Protein AF-A0A960MEX6-F1 (afdb_monomer_lite)

Foldseek 3Di:
DPDDDDPPPVPVVVVVVCVPDDPPPVLNVLLVLLLVVVVVVVDDSVLSNVLLVVLSVVAPPPHHSVSSNVSSVVVVD

pLDDT: mean 76.23, std 18.55, range [44.44, 94.12]

Secondary structure (DSSP, 8-state):
--SSSSTTSTTTHHHHGGGTT----HHHHHHHHHHHHHHHTT--HHHHHHHHHHHHHT--TT--HHHHHHHHHHHH-

Sequence (77 aa):
IVLELKDKVGVAEAWEVQTRGAEIPAEQTLRNDAVLALISLGYKPADAQKAVAKAAETAPTEATVDLLLRSALKALQ

Structure (mmCIF, N/CA/C/O backbone):
data_AF-A0A960MEX6-F1
#
_entry.id   AF-A0A960MEX6-F1
#
loop_
_atom_site.group_PDB
_atom_site.id
_atom_site.type_symbol
_atom_site.label_atom_id
_atom_site.label_alt_id
_atom_site.label_comp_id
_atom_site.label_asym_id
_atom_site.label_entity_id
_atom_site.label_seq_id
_atom_site.pdbx_PDB_ins_code
_atom_site.Cartn_x
_atom_site.Cartn_y
_atom_site.Cartn_z
_atom_site.occupancy
_atom_site.B_iso_or_equiv
_atom_site.auth_seq_id
_atom_site.auth_comp_id
_atom_site.auth_asym_id
_atom_site.auth_atom_id
_atom_site.pdbx_PDB_model_num
ATOM 1 N N . ILE A 1 1 ? -38.892 -0.960 -26.990 1.00 53.59 1 ILE A N 1
ATOM 2 C CA . ILE A 1 1 ? -37.682 -1.790 -26.746 1.00 53.59 1 ILE A CA 1
ATOM 3 C C . ILE A 1 1 ? -36.455 -1.066 -27.321 1.00 53.59 1 ILE A C 1
ATOM 5 O O . ILE A 1 1 ? -35.766 -1.591 -28.177 1.00 53.59 1 ILE A O 1
ATOM 9 N N . VAL A 1 2 ? -36.214 0.183 -26.901 1.00 47.97 2 VAL A N 1
ATOM 10 C CA . VAL A 1 2 ? -35.027 0.981 -27.275 1.00 47.97 2 VAL A CA 1
ATOM 11 C C . VAL A 1 2 ? -34.825 2.041 -26.186 1.00 47.97 2 VAL A C 1
ATOM 13 O O . VAL A 1 2 ? -35.157 3.194 -26.428 1.00 47.97 2 VAL A O 1
ATOM 16 N N . LEU A 1 3 ? -34.394 1.676 -24.967 1.00 53.69 3 LEU A N 1
ATOM 17 C CA . 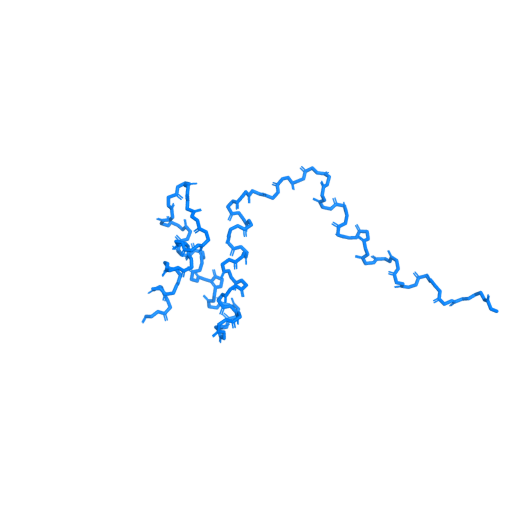LEU A 1 3 ? -33.868 2.684 -24.024 1.00 53.69 3 LEU A CA 1
ATOM 18 C C . LEU A 1 3 ? -33.125 2.165 -22.777 1.00 53.69 3 LEU A C 1
ATOM 20 O O . LEU A 1 3 ? -33.227 2.798 -21.741 1.00 53.69 3 LEU A O 1
ATOM 24 N N . GLU A 1 4 ? -32.379 1.056 -22.800 1.00 59.88 4 GLU A N 1
ATOM 25 C CA . GLU A 1 4 ? -31.722 0.592 -21.548 1.00 59.88 4 GLU A CA 1
ATOM 26 C C . GLU A 1 4 ? -30.293 0.051 -21.723 1.00 59.88 4 GLU A C 1
ATOM 28 O O . GLU A 1 4 ? -29.815 -0.731 -20.911 1.00 59.88 4 GLU A O 1
ATOM 33 N N . LEU A 1 5 ? -29.566 0.479 -22.763 1.00 55.19 5 LEU A N 1
ATOM 34 C CA . LEU A 1 5 ? -28.174 0.044 -22.986 1.00 55.19 5 LEU A CA 1
ATOM 35 C C . LEU A 1 5 ? -27.139 1.175 -23.034 1.00 55.19 5 LEU A C 1
ATOM 37 O O . LEU A 1 5 ? -26.002 0.930 -23.424 1.00 55.19 5 LEU A O 1
ATOM 41 N N . LYS A 1 6 ? -27.485 2.408 -22.640 1.00 50.56 6 LYS A N 1
ATOM 42 C CA . LYS A 1 6 ? -26.546 3.542 -22.743 1.00 50.56 6 LYS A CA 1
ATOM 43 C C . LYS A 1 6 ? -25.856 3.955 -21.435 1.00 50.56 6 LYS A C 1
ATOM 45 O O . LYS A 1 6 ? -24.835 4.625 -21.502 1.00 50.56 6 LYS A O 1
ATOM 50 N N . ASP A 1 7 ? -26.304 3.482 -20.273 1.00 51.56 7 ASP A N 1
ATOM 51 C CA . ASP A 1 7 ? -25.735 3.937 -18.988 1.00 51.56 7 ASP A CA 1
ATOM 52 C C . ASP A 1 7 ? -24.546 3.102 -18.468 1.00 51.56 7 ASP A C 1
ATOM 54 O O . ASP A 1 7 ? -23.893 3.476 -17.502 1.00 51.56 7 ASP A O 1
ATOM 58 N N . LYS A 1 8 ? -24.202 1.978 -19.118 1.00 50.41 8 LYS A N 1
ATOM 59 C CA . LYS A 1 8 ? -23.070 1.120 -18.695 1.00 50.41 8 LYS A CA 1
ATOM 60 C C . LYS A 1 8 ? -21.792 1.257 -19.520 1.00 50.41 8 LYS A C 1
ATOM 62 O O . LYS A 1 8 ? -20.808 0.598 -19.203 1.00 50.41 8 LYS A O 1
ATOM 67 N N . VAL A 1 9 ? -21.776 2.101 -20.550 1.00 49.47 9 VAL A N 1
ATOM 68 C CA . VAL A 1 9 ? -20.602 2.239 -21.437 1.00 49.47 9 VAL A CA 1
ATOM 69 C C . VAL A 1 9 ? -19.731 3.451 -21.066 1.00 49.47 9 VAL A C 1
ATOM 71 O O . VAL A 1 9 ? -18.603 3.553 -21.519 1.00 49.47 9 VAL A O 1
ATOM 74 N N . GLY A 1 10 ? -20.189 4.323 -20.158 1.00 44.44 10 GLY A N 1
ATOM 75 C CA . GLY A 1 10 ? -19.435 5.513 -19.732 1.00 44.44 10 GLY A CA 1
ATOM 76 C C . GLY A 1 10 ? -18.324 5.272 -18.699 1.00 44.44 10 GLY A C 1
ATOM 77 O O . GLY A 1 10 ? -17.565 6.190 -18.411 1.00 44.44 10 GLY A O 1
ATOM 78 N N . VAL A 1 11 ? -18.208 4.067 -18.128 1.00 48.41 11 VAL A N 1
ATOM 79 C CA . VAL A 1 11 ? -17.193 3.763 -17.091 1.00 48.41 11 VAL A CA 1
ATOM 80 C C . VAL A 1 11 ? -16.013 2.954 -17.647 1.00 48.41 11 VAL A C 1
ATOM 82 O O . VAL A 1 11 ? -14.942 2.944 -17.048 1.00 48.41 11 VAL A O 1
ATOM 85 N N . ALA A 1 12 ? -16.159 2.327 -18.818 1.00 47.16 12 ALA A N 1
ATOM 86 C CA . ALA A 1 12 ? -15.059 1.602 -19.459 1.00 47.16 12 ALA A CA 1
ATOM 87 C C . ALA A 1 12 ? -14.057 2.551 -20.144 1.00 47.16 12 ALA A C 1
ATOM 89 O O . ALA A 1 12 ? -12.851 2.322 -20.086 1.00 47.16 12 ALA A O 1
ATOM 90 N N . GLU A 1 13 ? -14.526 3.670 -20.708 1.00 45.41 13 GLU A N 1
ATOM 91 C CA . GLU A 1 13 ? -13.648 4.634 -21.390 1.00 45.41 13 GLU A CA 1
ATOM 92 C C . GLU A 1 13 ? -12.730 5.401 -20.419 1.00 45.41 13 GLU A C 1
ATOM 94 O O . GLU A 1 13 ? -11.622 5.787 -20.788 1.00 45.41 13 GLU A O 1
ATOM 99 N N . ALA A 1 14 ? -13.109 5.541 -19.144 1.00 49.03 14 ALA A N 1
ATOM 100 C CA . ALA A 1 14 ? -12.232 6.127 -18.125 1.00 49.03 14 ALA A CA 1
ATOM 101 C C . ALA A 1 14 ? -11.055 5.210 -17.727 1.00 49.03 14 ALA A C 1
ATOM 103 O O . ALA A 1 14 ? -10.071 5.686 -17.153 1.00 49.03 14 ALA A O 1
ATOM 104 N N . TRP A 1 15 ? -11.124 3.910 -18.042 1.00 46.12 15 TRP A N 1
ATOM 105 C CA . TRP A 1 15 ? -10.028 2.967 -17.792 1.00 46.12 15 TRP A CA 1
ATOM 106 C C . TRP A 1 15 ? -9.099 2.798 -19.001 1.00 46.12 15 TRP A C 1
ATOM 108 O O . TRP A 1 15 ? -7.910 2.535 -18.824 1.00 46.12 15 TRP A O 1
ATOM 118 N N . GLU A 1 16 ? -9.610 3.006 -20.218 1.00 45.03 16 GLU A N 1
ATOM 119 C CA . GLU A 1 16 ? -8.846 2.827 -21.462 1.00 45.03 16 GLU A CA 1
ATOM 120 C C . GLU A 1 16 ? -8.086 4.095 -21.902 1.00 45.03 16 GLU A C 1
ATOM 122 O O . GLU A 1 16 ? -7.059 4.019 -22.576 1.00 45.03 16 GLU A O 1
ATOM 127 N N . VAL A 1 17 ? -8.515 5.286 -21.467 1.00 46.66 17 VAL A N 1
ATOM 128 C CA . VAL A 1 17 ? -7.820 6.545 -21.813 1.00 46.66 17 VAL A CA 1
ATOM 129 C C . VAL A 1 17 ? -6.540 6.769 -20.989 1.00 46.66 17 VAL A C 1
ATOM 131 O O . VAL A 1 17 ? -5.659 7.509 -21.422 1.00 46.66 17 VAL A O 1
ATOM 134 N N . GLN A 1 18 ? -6.348 6.080 -19.859 1.00 48.50 18 GLN A N 1
ATOM 135 C CA . GLN A 1 18 ? -5.084 6.158 -19.102 1.00 48.50 18 GLN A CA 1
ATOM 136 C C . GLN A 1 18 ? -3.971 5.253 -19.657 1.00 48.50 18 GLN A C 1
ATOM 138 O O . GLN A 1 18 ? -2.815 5.407 -19.277 1.00 48.50 18 GLN A O 1
ATOM 143 N N . THR A 1 19 ? -4.276 4.333 -20.577 1.00 49.12 19 THR A N 1
ATOM 144 C CA . THR A 1 19 ? -3.298 3.366 -21.111 1.00 49.12 19 THR A CA 1
ATOM 145 C C . THR A 1 19 ? -2.525 3.878 -22.328 1.00 49.12 19 THR A C 1
ATOM 147 O O . THR A 1 19 ? -1.606 3.213 -22.801 1.00 49.12 19 THR A O 1
ATOM 150 N N . ARG A 1 20 ? -2.859 5.066 -22.846 1.00 44.44 20 ARG A N 1
ATOM 151 C CA . ARG A 1 20 ? -2.234 5.637 -24.046 1.00 44.44 20 ARG A CA 1
ATOM 152 C C . ARG A 1 20 ? -1.376 6.856 -23.686 1.00 44.44 20 ARG A C 1
ATOM 154 O O . ARG A 1 20 ? -1.706 7.977 -24.047 1.00 44.44 20 ARG A O 1
ATOM 161 N N . GLY A 1 21 ? -0.273 6.630 -22.969 1.00 47.69 21 GLY A N 1
ATOM 162 C CA . GLY A 1 21 ? 0.830 7.604 -22.894 1.00 47.69 21 GLY A CA 1
ATOM 163 C C . GLY A 1 21 ? 1.316 8.021 -21.506 1.00 47.69 21 GLY A C 1
ATOM 164 O O . GLY A 1 21 ? 2.288 8.764 -21.428 1.00 47.69 21 GLY A O 1
ATOM 165 N N . ALA A 1 22 ? 0.708 7.540 -20.424 1.00 49.59 22 ALA A N 1
ATOM 166 C CA . ALA A 1 22 ? 1.306 7.630 -19.097 1.00 49.59 22 ALA A CA 1
ATOM 167 C C . ALA A 1 22 ? 1.761 6.228 -18.707 1.00 49.59 22 ALA A C 1
ATOM 169 O O . ALA A 1 22 ? 0.987 5.437 -18.175 1.00 49.59 22 ALA A O 1
ATOM 170 N N . GLU A 1 23 ? 3.007 5.894 -19.031 1.00 55.12 23 GLU A N 1
ATOM 171 C CA . GLU A 1 23 ? 3.673 4.760 -18.401 1.00 55.12 23 GLU A CA 1
ATOM 172 C C . GLU A 1 23 ? 3.601 5.029 -16.898 1.00 55.12 23 GLU A C 1
ATOM 174 O O . GLU A 1 23 ? 4.279 5.929 -16.401 1.00 55.12 23 GLU A O 1
ATOM 179 N N . ILE A 1 24 ? 2.697 4.350 -16.180 1.00 58.44 24 ILE A N 1
ATOM 180 C CA . ILE A 1 24 ? 2.664 4.462 -14.724 1.00 58.44 24 ILE A CA 1
ATOM 181 C C . ILE A 1 24 ? 4.073 4.068 -14.282 1.00 58.44 24 ILE A C 1
ATOM 183 O O . ILE A 1 24 ? 4.491 2.948 -14.597 1.00 58.44 24 ILE A O 1
ATOM 187 N N . P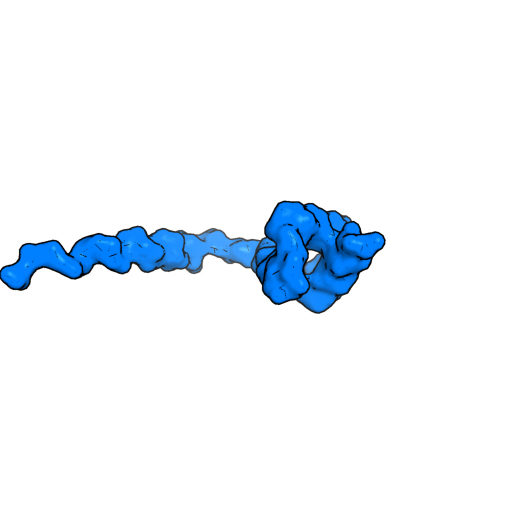RO A 1 25 ? 4.826 4.968 -13.619 1.00 72.31 25 PRO A N 1
ATOM 188 C CA . PRO A 1 25 ? 6.189 4.660 -13.230 1.00 72.31 25 PRO A CA 1
ATOM 189 C C . PRO A 1 25 ? 6.173 3.348 -12.456 1.00 72.31 25 PRO A C 1
ATOM 191 O O . PRO A 1 25 ? 5.325 3.179 -11.577 1.00 72.31 25 PRO A O 1
ATOM 194 N N . ALA A 1 26 ? 7.072 2.415 -12.777 1.00 76.00 26 ALA A N 1
ATOM 195 C CA . ALA A 1 26 ? 7.080 1.087 -12.156 1.00 76.00 26 ALA A CA 1
ATOM 196 C C . ALA A 1 26 ? 7.034 1.173 -10.618 1.00 76.00 26 ALA A C 1
ATOM 198 O O . ALA A 1 26 ? 6.337 0.402 -9.966 1.00 76.00 26 ALA A O 1
ATOM 199 N N . GLU A 1 27 ? 7.678 2.197 -10.055 1.00 76.81 27 GLU A N 1
ATOM 200 C CA . GLU A 1 27 ? 7.673 2.540 -8.633 1.00 76.81 27 GLU A CA 1
ATOM 201 C C . GLU A 1 27 ? 6.280 2.911 -8.083 1.00 76.81 27 GLU A C 1
ATOM 203 O O . GLU A 1 27 ? 5.921 2.547 -6.964 1.00 76.81 27 GLU A O 1
ATOM 208 N N . GLN A 1 28 ? 5.454 3.608 -8.867 1.00 81.62 28 GLN A N 1
ATOM 209 C CA . GLN A 1 28 ? 4.084 3.963 -8.496 1.00 81.62 28 GLN A CA 1
ATOM 210 C C . GLN A 1 28 ? 3.178 2.726 -8.465 1.00 81.62 28 GLN A C 1
ATOM 212 O O . GLN A 1 28 ? 2.393 2.581 -7.527 1.00 81.62 28 GLN A O 1
ATOM 217 N N . THR A 1 29 ? 3.324 1.817 -9.433 1.00 86.00 29 THR A N 1
ATOM 218 C CA . THR A 1 29 ? 2.633 0.516 -9.431 1.00 86.00 29 THR A CA 1
ATOM 219 C C . THR A 1 29 ? 3.031 -0.301 -8.203 1.00 86.00 29 THR A C 1
ATOM 221 O O . THR A 1 29 ? 2.169 -0.778 -7.471 1.00 86.00 29 THR A O 1
ATOM 224 N N . LEU A 1 30 ? 4.330 -0.344 -7.896 1.00 87.88 30 LEU A N 1
ATOM 225 C CA . LEU A 1 30 ? 4.890 -1.034 -6.733 1.00 87.88 30 LEU A CA 1
ATOM 226 C C . LEU A 1 30 ? 4.297 -0.539 -5.404 1.00 87.88 30 LEU A C 1
ATOM 228 O O . LEU A 1 30 ? 3.927 -1.335 -4.538 1.00 87.88 30 LEU A O 1
ATOM 232 N N . ARG A 1 31 ? 4.177 0.787 -5.249 1.00 89.56 31 ARG A N 1
ATOM 233 C CA . ARG A 1 31 ? 3.542 1.408 -4.078 1.00 89.56 31 ARG A CA 1
ATOM 234 C C . ARG A 1 31 ? 2.063 1.047 -3.981 1.00 89.56 31 ARG A C 1
ATOM 236 O O . ARG A 1 31 ? 1.595 0.715 -2.895 1.00 89.56 31 ARG A O 1
ATOM 243 N N . ASN A 1 32 ? 1.334 1.107 -5.092 1.00 90.38 32 ASN A N 1
ATOM 244 C CA . ASN A 1 32 ? -0.094 0.796 -5.111 1.00 90.38 32 ASN A CA 1
ATOM 245 C C . ASN A 1 32 ? -0.354 -0.669 -4.727 1.00 90.38 32 ASN A C 1
ATOM 247 O O . ASN A 1 32 ? -1.210 -0.928 -3.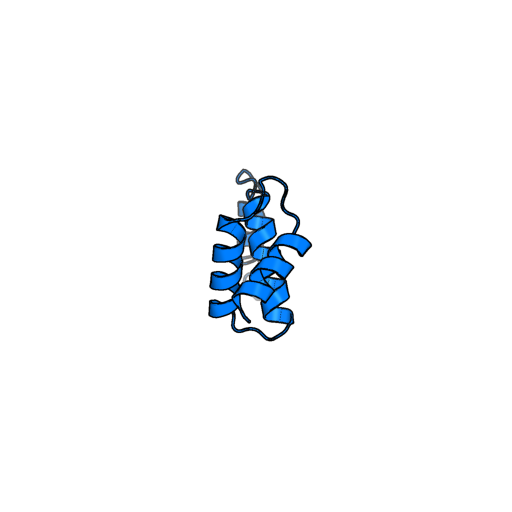880 1.00 90.38 32 ASN A O 1
ATOM 251 N N . ASP A 1 33 ? 0.436 -1.603 -5.262 1.00 91.38 33 ASP A N 1
ATOM 252 C CA . ASP A 1 33 ? 0.343 -3.031 -4.941 1.00 91.38 33 ASP A CA 1
ATOM 253 C C . ASP A 1 33 ? 0.636 -3.303 -3.460 1.00 91.38 33 ASP A C 1
ATOM 255 O O . ASP A 1 33 ? -0.105 -4.032 -2.796 1.00 91.38 33 ASP A O 1
ATOM 259 N N . ALA A 1 34 ? 1.666 -2.662 -2.897 1.00 92.62 34 ALA A N 1
ATOM 260 C CA . ALA A 1 34 ? 1.987 -2.786 -1.476 1.00 92.62 34 ALA A CA 1
ATOM 261 C C . ALA A 1 34 ? 0.871 -2.229 -0.570 1.00 92.62 34 ALA A C 1
ATOM 263 O O . ALA A 1 34 ? 0.541 -2.837 0.450 1.00 92.62 34 ALA A O 1
ATOM 264 N N . VAL A 1 35 ? 0.250 -1.102 -0.939 1.00 93.56 35 VAL A N 1
ATOM 265 C CA . VAL A 1 35 ? -0.886 -0.534 -0.189 1.00 93.56 35 VAL A CA 1
ATOM 266 C C . VAL A 1 35 ? -2.089 -1.475 -0.230 1.00 93.56 35 VAL A C 1
ATOM 268 O O . VAL A 1 35 ? -2.688 -1.741 0.814 1.00 93.56 35 VAL A O 1
ATOM 271 N N . LEU A 1 36 ? -2.427 -2.017 -1.403 1.00 93.50 36 LEU A N 1
ATOM 272 C CA . LEU A 1 36 ? -3.526 -2.974 -1.556 1.00 93.50 36 LEU A CA 1
ATOM 273 C C . LEU A 1 36 ? -3.285 -4.252 -0.744 1.00 93.50 36 LEU A C 1
ATOM 275 O O . LEU A 1 36 ? -4.213 -4.761 -0.110 1.00 93.50 36 LEU A O 1
ATOM 279 N N . ALA A 1 37 ? -2.043 -4.736 -0.700 1.00 93.75 37 ALA A N 1
ATOM 280 C CA . ALA A 1 37 ? -1.663 -5.875 0.126 1.00 93.75 37 ALA A CA 1
ATOM 281 C C . ALA A 1 37 ? -1.871 -5.590 1.625 1.00 93.75 37 ALA A C 1
ATOM 283 O O . ALA A 1 37 ? -2.502 -6.388 2.313 1.00 93.75 37 ALA A O 1
ATOM 284 N N . LEU A 1 38 ? -1.427 -4.434 2.134 1.00 92.81 38 LEU A N 1
ATOM 285 C CA . LEU A 1 38 ? -1.631 -4.051 3.541 1.00 92.81 38 LEU A CA 1
ATOM 286 C C . LEU A 1 38 ? -3.111 -3.901 3.907 1.00 92.81 38 LEU A C 1
ATOM 288 O O . LEU A 1 38 ? -3.529 -4.344 4.976 1.00 92.81 38 LEU A O 1
ATOM 292 N N . ILE A 1 39 ? -3.918 -3.316 3.021 1.00 93.62 39 ILE A N 1
ATOM 293 C CA . ILE A 1 39 ? -5.368 -3.212 3.231 1.00 93.62 39 ILE A CA 1
ATOM 294 C C . ILE A 1 39 ? -5.994 -4.610 3.279 1.00 93.62 39 ILE A C 1
ATOM 296 O O . ILE A 1 39 ? -6.817 -4.885 4.150 1.00 93.62 39 ILE A O 1
ATOM 300 N N . SER A 1 40 ? -5.552 -5.517 2.403 1.00 92.88 40 SER A N 1
ATOM 301 C CA . SER A 1 40 ? -6.002 -6.917 2.381 1.00 92.88 40 SER A CA 1
ATOM 302 C C . SER A 1 40 ? -5.606 -7.692 3.646 1.00 92.88 40 SER A C 1
ATOM 304 O O . SER A 1 40 ? -6.307 -8.619 4.040 1.00 92.88 40 SER A O 1
ATOM 306 N N . LEU A 1 41 ? -4.522 -7.291 4.319 1.00 92.25 41 LEU A N 1
ATOM 307 C CA . LEU A 1 41 ? -4.116 -7.810 5.633 1.00 92.25 41 LEU A CA 1
ATOM 308 C C . LEU A 1 41 ? -4.929 -7.220 6.803 1.00 92.25 41 LEU A C 1
ATOM 310 O O . LEU A 1 41 ? -4.763 -7.660 7.939 1.00 92.25 41 LEU A O 1
ATOM 314 N N . GLY A 1 42 ? -5.808 -6.245 6.548 1.00 93.06 42 GLY A N 1
ATOM 315 C CA . GLY A 1 42 ? -6.680 -5.628 7.551 1.00 93.06 42 GLY A CA 1
ATOM 316 C C . GLY A 1 42 ? -6.176 -4.299 8.120 1.00 93.06 42 GLY A C 1
ATOM 317 O O . GLY A 1 42 ? -6.778 -3.773 9.059 1.00 93.06 42 GLY A O 1
ATOM 318 N N . TYR A 1 43 ? -5.101 -3.724 7.571 1.00 93.69 43 TYR A N 1
ATOM 319 C CA . TYR A 1 43 ? -4.645 -2.391 7.972 1.00 93.69 43 TYR A CA 1
ATOM 320 C C . TYR A 1 43 ? -5.543 -1.293 7.391 1.00 93.69 43 TYR A C 1
ATOM 322 O O . TYR A 1 43 ? -6.093 -1.408 6.294 1.00 93.69 43 TYR A O 1
ATOM 330 N N . LYS A 1 44 ? -5.675 -0.179 8.120 1.00 94.12 44 LYS A N 1
ATOM 331 C CA . LYS A 1 44 ? -6.444 0.980 7.652 1.00 94.12 44 LYS A CA 1
ATOM 332 C C . LYS A 1 44 ? -5.779 1.583 6.404 1.00 94.12 44 LYS A C 1
ATOM 334 O O . LYS A 1 44 ? -4.562 1.772 6.422 1.00 94.12 44 LYS A O 1
ATOM 339 N N . PRO A 1 45 ? -6.546 1.991 5.372 1.00 90.06 45 PRO A N 1
ATOM 340 C CA . PRO A 1 45 ? -5.984 2.555 4.141 1.00 90.06 45 PRO A CA 1
ATOM 341 C C . PRO A 1 45 ? -5.032 3.734 4.373 1.00 90.06 45 PRO A C 1
ATOM 343 O O . PRO A 1 45 ? -3.957 3.785 3.785 1.00 90.06 45 PRO A O 1
ATOM 346 N N . ALA A 1 46 ? -5.384 4.642 5.288 1.00 92.56 46 ALA A N 1
ATOM 347 C CA . ALA A 1 46 ? -4.559 5.807 5.608 1.00 92.56 46 ALA A CA 1
ATOM 348 C C . ALA A 1 46 ? -3.213 5.436 6.258 1.00 92.56 46 ALA A C 1
ATOM 350 O O . ALA A 1 46 ? -2.199 6.078 5.981 1.00 92.56 46 ALA A O 1
ATOM 351 N N . ASP A 1 47 ? -3.191 4.402 7.102 1.00 92.06 47 ASP A N 1
ATOM 352 C CA . ASP A 1 47 ? -1.969 3.940 7.767 1.00 92.06 47 ASP A CA 1
ATOM 353 C C . ASP A 1 47 ? -1.094 3.150 6.785 1.00 92.06 47 ASP A C 1
ATOM 355 O O . ASP A 1 47 ? 0.114 3.372 6.718 1.00 92.06 47 ASP A O 1
ATOM 359 N N . ALA A 1 48 ? -1.711 2.317 5.940 1.00 93.50 48 ALA A N 1
ATOM 360 C CA . ALA A 1 48 ? -1.033 1.592 4.870 1.00 93.50 48 ALA A CA 1
ATOM 361 C C . ALA A 1 48 ? -0.335 2.540 3.879 1.00 93.50 48 ALA A C 1
ATOM 363 O O . ALA A 1 48 ? 0.841 2.358 3.572 1.00 93.50 48 ALA A O 1
ATOM 364 N N . GLN A 1 49 ? -1.025 3.591 3.423 1.00 91.94 49 GLN A N 1
ATOM 365 C CA . GLN A 1 49 ? -0.446 4.592 2.523 1.00 91.94 49 GLN A CA 1
ATOM 366 C C . GLN A 1 49 ? 0.757 5.308 3.146 1.00 91.94 49 GLN A C 1
ATOM 368 O O . GLN A 1 49 ? 1.785 5.464 2.488 1.00 91.94 49 GLN A O 1
ATOM 373 N N . LYS A 1 50 ? 0.659 5.710 4.420 1.00 93.56 50 LYS A N 1
ATOM 374 C CA . LYS A 1 50 ? 1.767 6.359 5.138 1.00 93.56 50 LYS A CA 1
ATOM 375 C C . LYS A 1 50 ? 2.960 5.426 5.317 1.00 93.56 50 LYS A C 1
ATOM 377 O O . LYS A 1 50 ? 4.096 5.843 5.109 1.00 93.56 50 LYS A O 1
ATOM 382 N N . ALA A 1 51 ? 2.710 4.173 5.683 1.00 92.62 51 ALA A N 1
ATOM 383 C CA . ALA A 1 51 ? 3.758 3.182 5.882 1.00 92.62 51 ALA A CA 1
ATOM 384 C C . ALA A 1 51 ? 4.503 2.862 4.582 1.00 92.62 51 ALA A C 1
ATOM 386 O O . ALA A 1 51 ? 5.730 2.804 4.581 1.00 92.62 51 ALA A O 1
ATOM 387 N N . VAL A 1 52 ? 3.779 2.718 3.468 1.00 92.75 52 VAL A N 1
ATOM 388 C CA . VAL A 1 52 ? 4.375 2.480 2.147 1.00 92.75 52 VAL A CA 1
ATOM 389 C C . VAL A 1 52 ? 5.125 3.708 1.639 1.00 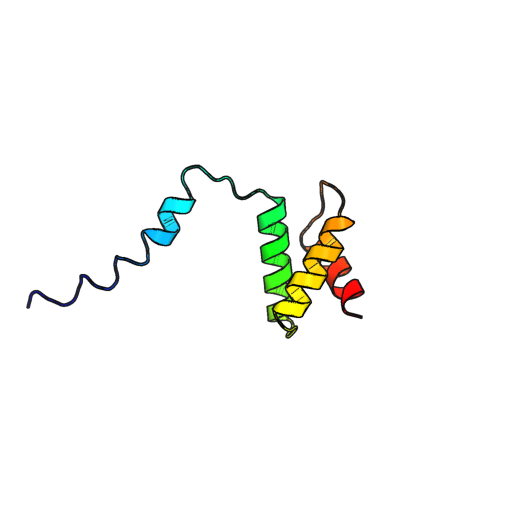92.75 52 VAL A C 1
ATOM 391 O O . VAL A 1 52 ? 6.210 3.552 1.089 1.00 92.75 52 VAL A O 1
ATOM 394 N N . ALA A 1 53 ? 4.608 4.921 1.858 1.00 91.25 53 ALA A N 1
ATOM 395 C CA . ALA A 1 53 ? 5.332 6.148 1.527 1.00 91.25 53 ALA A CA 1
ATOM 396 C C . ALA A 1 53 ? 6.672 6.217 2.274 1.00 91.25 53 ALA A C 1
ATOM 398 O O . ALA A 1 53 ? 7.710 6.392 1.645 1.00 91.25 53 ALA A O 1
ATOM 399 N N . LYS A 1 54 ? 6.662 5.959 3.587 1.00 91.06 54 LYS A N 1
ATOM 400 C CA . LYS A 1 54 ? 7.873 5.934 4.418 1.00 91.06 54 LYS A CA 1
ATOM 401 C C . LYS A 1 54 ? 8.845 4.820 4.021 1.00 91.06 54 LYS A C 1
ATOM 403 O O . LYS A 1 54 ? 10.059 5.003 4.031 1.00 91.06 54 LYS A O 1
ATOM 408 N N . ALA A 1 55 ? 8.321 3.653 3.652 1.00 90.50 55 ALA A N 1
ATOM 409 C CA . ALA A 1 55 ? 9.129 2.559 3.132 1.00 90.50 55 ALA A CA 1
ATOM 410 C C . ALA A 1 55 ? 9.783 2.927 1.790 1.00 90.50 55 ALA A C 1
ATOM 412 O O . ALA A 1 55 ? 10.951 2.612 1.586 1.00 90.50 55 ALA A O 1
ATOM 413 N N . ALA A 1 56 ? 9.065 3.633 0.911 1.00 88.25 56 ALA A N 1
ATOM 414 C CA . ALA A 1 56 ? 9.563 4.059 -0.394 1.00 88.25 56 ALA A CA 1
ATOM 415 C C . ALA A 1 56 ? 10.698 5.091 -0.289 1.00 88.25 56 ALA A C 1
ATOM 417 O O . ALA A 1 56 ? 11.617 5.045 -1.096 1.00 88.25 56 ALA A O 1
ATOM 418 N N . GLU A 1 57 ? 10.698 5.958 0.731 1.00 87.88 57 GLU A N 1
ATOM 419 C CA . GLU A 1 57 ? 11.795 6.917 0.977 1.00 87.88 57 GLU A CA 1
ATOM 420 C C . GLU A 1 57 ? 13.152 6.241 1.226 1.00 87.88 57 GLU A C 1
ATOM 422 O O . GLU A 1 57 ? 14.203 6.835 0.999 1.00 87.88 57 GLU A O 1
ATOM 427 N N . THR A 1 58 ? 13.137 4.998 1.709 1.00 84.25 58 THR A N 1
ATOM 428 C CA . THR A 1 58 ? 14.344 4.219 2.036 1.00 84.25 58 THR A CA 1
ATOM 429 C C . THR A 1 58 ? 14.535 3.023 1.108 1.00 84.25 58 THR A C 1
ATOM 431 O O . THR A 1 58 ? 15.449 2.219 1.305 1.00 84.25 58 THR A O 1
ATOM 434 N N . ALA A 1 59 ? 13.665 2.884 0.107 1.00 82.19 59 ALA A N 1
ATOM 435 C CA . ALA A 1 59 ? 13.687 1.767 -0.811 1.00 82.19 59 ALA A CA 1
ATOM 436 C C . ALA A 1 59 ? 14.826 1.947 -1.833 1.00 82.19 59 ALA A C 1
ATOM 438 O O . ALA A 1 59 ? 15.006 3.041 -2.369 1.00 82.19 59 ALA A O 1
ATOM 439 N N . PRO A 1 60 ? 15.607 0.892 -2.124 1.00 78.75 60 PRO A N 1
ATOM 440 C CA . PRO A 1 60 ? 16.569 0.930 -3.220 1.00 78.75 60 PRO A CA 1
ATOM 441 C C . PRO A 1 60 ? 15.847 1.083 -4.567 1.00 78.75 60 PRO A C 1
ATOM 443 O O . PRO A 1 60 ? 14.695 0.679 -4.708 1.00 78.75 60 PRO A O 1
ATOM 446 N N . THR A 1 61 ? 16.543 1.602 -5.580 1.00 72.25 61 THR A N 1
ATOM 447 C CA . THR A 1 61 ? 16.000 1.851 -6.931 1.00 72.25 61 THR A CA 1
ATOM 448 C C . THR A 1 61 ? 15.401 0.600 -7.596 1.00 72.25 61 THR A C 1
ATOM 450 O O . THR A 1 61 ? 14.526 0.708 -8.447 1.00 72.25 61 THR A O 1
ATOM 453 N N . GLU A 1 62 ? 15.835 -0.594 -7.182 1.00 75.19 62 GLU A N 1
ATOM 454 C CA . GLU A 1 62 ? 15.342 -1.899 -7.652 1.00 75.19 62 GLU A CA 1
ATOM 455 C C . GLU A 1 62 ? 14.490 -2.623 -6.590 1.00 75.19 62 GLU A C 1
ATOM 457 O O . GLU A 1 62 ? 14.497 -3.851 -6.481 1.00 75.19 62 GLU A O 1
ATOM 462 N N . ALA A 1 63 ? 13.784 -1.874 -5.740 1.00 78.62 63 ALA A N 1
ATOM 463 C CA . ALA A 1 63 ? 12.930 -2.461 -4.717 1.00 78.62 63 ALA A CA 1
ATOM 464 C C . ALA A 1 63 ? 11.790 -3.288 -5.326 1.00 78.62 63 ALA A C 1
ATOM 466 O O . ALA A 1 63 ? 11.114 -2.874 -6.265 1.00 78.62 63 ALA A O 1
ATOM 467 N N . THR A 1 64 ? 11.542 -4.456 -4.737 1.00 87.00 64 THR A N 1
ATOM 468 C CA . THR A 1 64 ? 10.410 -5.325 -5.074 1.00 87.00 64 THR A CA 1
ATOM 469 C C . THR A 1 64 ? 9.221 -5.053 -4.155 1.00 87.00 64 THR A C 1
ATOM 471 O O . THR A 1 64 ? 9.380 -4.514 -3.056 1.00 87.00 64 THR A O 1
ATOM 474 N N . VAL A 1 65 ? 8.014 -5.447 -4.584 1.00 87.19 65 VAL A N 1
ATOM 475 C CA . VAL A 1 65 ? 6.791 -5.303 -3.768 1.00 87.19 65 VAL A CA 1
ATOM 476 C C . VAL A 1 65 ? 6.964 -5.980 -2.404 1.00 87.19 65 VAL A C 1
ATOM 478 O O . VAL A 1 65 ? 6.576 -5.405 -1.393 1.00 87.19 65 VAL A O 1
ATOM 481 N N . ASP A 1 66 ? 7.602 -7.156 -2.350 1.00 87.19 66 ASP A N 1
ATOM 482 C CA . ASP A 1 66 ? 7.887 -7.872 -1.094 1.00 87.19 66 ASP A CA 1
ATOM 483 C C . ASP A 1 66 ? 8.796 -7.058 -0.160 1.00 87.19 66 ASP A C 1
ATOM 485 O O 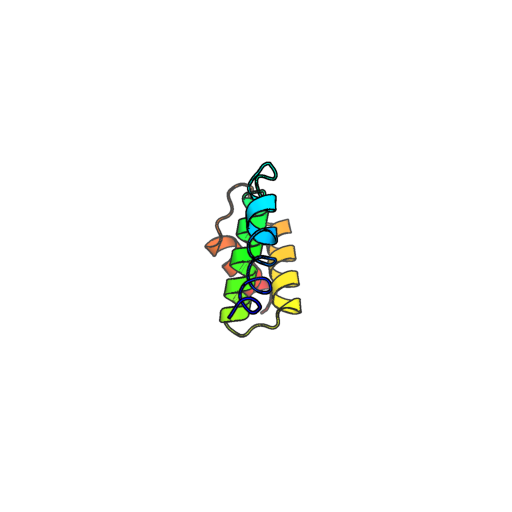. ASP A 1 66 ? 8.488 -6.918 1.026 1.00 87.19 66 ASP A O 1
ATOM 489 N N . LEU A 1 67 ? 9.870 -6.454 -0.684 1.00 89.19 67 LEU A N 1
ATOM 490 C CA . LEU A 1 67 ? 10.765 -5.617 0.117 1.00 89.19 67 LEU A CA 1
ATOM 491 C C . LEU A 1 67 ? 10.025 -4.393 0.671 1.00 89.19 67 LEU A C 1
ATOM 493 O O . LEU A 1 67 ? 10.131 -4.088 1.861 1.00 89.19 67 LEU A O 1
ATOM 497 N N . LEU A 1 68 ? 9.246 -3.719 -0.178 1.00 90.19 68 LEU A N 1
ATOM 498 C CA . LEU A 1 68 ? 8.472 -2.541 0.201 1.00 90.19 68 LEU A CA 1
ATOM 499 C C . LEU A 1 68 ? 7.405 -2.889 1.248 1.00 90.19 68 LEU A C 1
ATOM 501 O O . LEU A 1 68 ? 7.244 -2.163 2.228 1.00 90.19 68 LEU A O 1
ATOM 505 N N . LEU A 1 69 ? 6.735 -4.032 1.090 1.00 90.75 69 LEU A N 1
ATOM 506 C CA . LEU A 1 69 ? 5.728 -4.530 2.021 1.00 90.75 69 LEU A CA 1
ATOM 507 C C . LEU A 1 69 ? 6.337 -4.865 3.386 1.00 90.75 69 LEU A C 1
ATOM 509 O O . LEU A 1 69 ? 5.797 -4.463 4.413 1.00 90.75 69 LEU A O 1
ATOM 513 N N . ARG A 1 70 ? 7.493 -5.539 3.420 1.00 91.12 70 ARG A N 1
ATOM 514 C CA . ARG A 1 70 ? 8.218 -5.827 4.670 1.00 91.12 70 ARG A CA 1
ATOM 515 C C . ARG A 1 70 ? 8.641 -4.553 5.389 1.00 91.12 70 ARG A C 1
ATOM 517 O O . ARG A 1 70 ? 8.490 -4.464 6.606 1.00 91.12 70 ARG A O 1
ATOM 524 N N . SER A 1 71 ? 9.169 -3.577 4.656 1.00 91.00 71 SER A N 1
ATOM 525 C CA . SER A 1 71 ? 9.565 -2.285 5.220 1.00 91.00 71 SER A CA 1
ATOM 526 C C . SER A 1 71 ? 8.359 -1.499 5.738 1.00 91.00 71 SER A C 1
ATOM 528 O O . SER A 1 71 ? 8.425 -0.934 6.827 1.00 91.00 71 SER A O 1
ATOM 530 N N . ALA A 1 72 ? 7.232 -1.525 5.022 1.00 91.19 72 ALA A N 1
ATOM 531 C CA . ALA A 1 72 ? 5.995 -0.888 5.461 1.00 91.19 72 ALA A CA 1
ATOM 532 C C . ALA A 1 72 ? 5.406 -1.568 6.709 1.00 91.19 72 ALA A C 1
ATOM 534 O O . ALA A 1 72 ? 5.009 -0.881 7.645 1.00 91.19 72 ALA A O 1
ATOM 535 N N . LEU A 1 73 ? 5.421 -2.903 6.780 1.00 91.38 73 LEU A N 1
ATOM 536 C CA . LEU A 1 73 ? 5.005 -3.645 7.975 1.00 91.38 73 LEU A CA 1
ATOM 537 C C . LEU A 1 73 ? 5.863 -3.283 9.191 1.00 91.38 73 LEU A C 1
ATOM 539 O O . LEU A 1 73 ? 5.314 -3.022 10.255 1.00 91.38 73 LEU A O 1
ATOM 543 N N . LYS A 1 74 ? 7.189 -3.177 9.031 1.00 89.81 74 LYS A N 1
ATOM 544 C CA . LYS A 1 74 ? 8.085 -2.705 10.103 1.00 89.81 74 LYS A CA 1
ATOM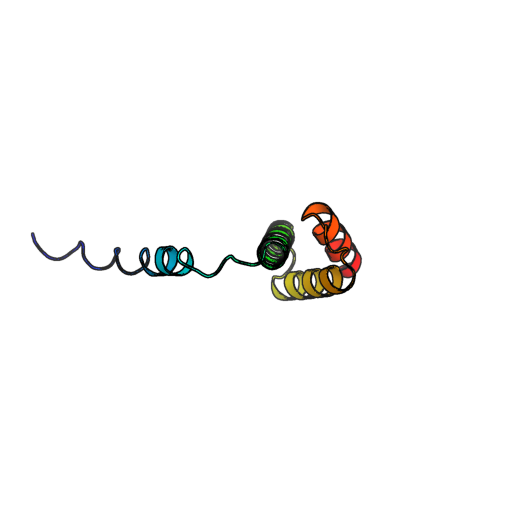 545 C C . LYS A 1 74 ? 7.782 -1.277 10.554 1.00 89.81 74 LYS A C 1
ATOM 547 O O . LYS A 1 74 ? 8.029 -0.954 11.704 1.00 89.81 74 LYS A O 1
ATOM 552 N N . ALA A 1 75 ? 7.290 -0.418 9.662 1.00 87.75 75 ALA A N 1
ATOM 553 C CA . ALA A 1 75 ? 6.911 0.953 9.999 1.00 87.75 75 ALA A CA 1
ATOM 554 C C . ALA A 1 75 ? 5.552 1.053 10.721 1.00 87.75 75 ALA A C 1
ATOM 556 O O . ALA A 1 75 ? 5.242 2.116 11.259 1.00 87.75 75 ALA A O 1
ATOM 557 N N . LEU A 1 76 ? 4.750 -0.019 10.699 1.00 83.94 76 LEU A N 1
ATOM 558 C CA . LEU A 1 76 ? 3.444 -0.136 11.359 1.00 83.94 76 LEU A CA 1
ATOM 559 C C . LEU A 1 76 ? 3.509 -0.865 12.713 1.00 83.94 76 LEU A C 1
ATOM 561 O O . LEU A 1 76 ? 2.493 -0.919 13.407 1.00 83.94 76 LEU A O 1
ATOM 565 N N . GLN A 1 77 ? 4.664 -1.444 13.055 1.00 77.69 77 GLN A N 1
ATOM 566 C CA . GLN A 1 77 ? 4.965 -2.049 14.357 1.00 77.69 77 GLN A CA 1
ATOM 567 C C . GLN A 1 77 ? 5.629 -1.029 15.283 1.00 77.69 77 GLN A C 1
ATOM 569 O O . GLN A 1 77 ? 5.367 -1.120 16.501 1.00 77.69 77 GLN A O 1
#

Radius of gyration: 17.48 Å; chains: 1; bounding box: 54×16×42 Å